Protein AF-B7PQE3-F1 (afdb_monomer_lite)

Radius of gyration: 19.8 Å; chains: 1; bounding box: 46×32×49 Å

Organism: Ixodes scapularis (NCBI:txid6945)

Structure (mmCIF, N/CA/C/O backbone):
data_AF-B7PQE3-F1
#
_entry.id   AF-B7PQE3-F1
#
loop_
_atom_site.group_PDB
_atom_site.id
_atom_site.type_symbol
_atom_site.label_atom_id
_atom_site.label_alt_id
_atom_site.label_comp_id
_atom_site.label_asym_id
_atom_site.label_entity_id
_atom_site.label_seq_id
_atom_site.pdbx_PDB_ins_code
_atom_site.Cartn_x
_atom_site.Cartn_y
_atom_site.Cartn_z
_atom_site.occupancy
_atom_site.B_iso_or_equiv
_atom_site.auth_seq_id
_atom_site.auth_comp_id
_atom_site.auth_asym_id
_atom_site.auth_atom_id
_atom_site.pdbx_PDB_model_num
ATOM 1 N N . THR A 1 1 ? 8.863 -13.710 -15.704 1.00 57.22 1 THR A N 1
ATOM 2 C CA . THR A 1 1 ? 8.660 -13.564 -14.244 1.00 57.22 1 THR A CA 1
ATOM 3 C C . THR A 1 1 ? 9.492 -14.604 -13.511 1.00 57.22 1 THR A C 1
ATOM 5 O O . THR A 1 1 ? 8.965 -15.463 -12.820 1.00 57.22 1 THR A O 1
ATOM 8 N N . THR A 1 2 ? 10.811 -14.556 -13.677 1.00 70.12 2 THR A N 1
ATOM 9 C CA . THR A 1 2 ? 11.736 -15.472 -12.992 1.00 70.12 2 THR A CA 1
ATOM 10 C C . THR A 1 2 ? 12.262 -14.749 -11.757 1.00 70.12 2 THR A C 1
ATOM 12 O O . THR A 1 2 ? 12.557 -13.558 -11.844 1.00 70.12 2 THR A O 1
ATOM 15 N N . LEU A 1 3 ? 12.290 -15.418 -10.603 1.00 69.00 3 LEU A N 1
ATOM 16 C CA . LEU A 1 3 ? 12.874 -14.870 -9.377 1.00 69.00 3 LEU A CA 1
ATOM 17 C C . LEU A 1 3 ? 14.395 -14.858 -9.541 1.00 69.00 3 LEU A C 1
ATOM 19 O O . LEU A 1 3 ? 15.036 -15.897 -9.415 1.00 69.00 3 LEU A O 1
ATOM 23 N N . ASP A 1 4 ? 14.936 -13.696 -9.890 1.00 70.75 4 ASP A N 1
ATOM 24 C CA . ASP A 1 4 ? 16.350 -13.494 -10.187 1.00 70.75 4 ASP A CA 1
ATOM 25 C C . ASP A 1 4 ? 16.871 -12.320 -9.356 1.00 70.75 4 ASP A C 1
ATOM 27 O O . ASP A 1 4 ? 16.556 -11.164 -9.627 1.00 70.75 4 ASP A O 1
ATOM 31 N N . PHE A 1 5 ? 17.643 -12.635 -8.317 1.00 68.19 5 PHE A N 1
ATOM 32 C CA . PHE A 1 5 ? 18.197 -11.657 -7.381 1.00 68.19 5 PHE A CA 1
ATOM 33 C C . PHE A 1 5 ? 19.395 -10.878 -7.943 1.00 68.19 5 PHE A C 1
ATOM 35 O O . PHE A 1 5 ? 19.884 -9.976 -7.273 1.00 68.19 5 PHE A O 1
ATOM 42 N N . THR A 1 6 ? 19.883 -11.211 -9.143 1.00 72.69 6 THR A N 1
ATOM 43 C CA . THR A 1 6 ? 21.009 -10.514 -9.785 1.00 72.69 6 THR A CA 1
ATOM 44 C C . THR A 1 6 ? 20.561 -9.271 -10.561 1.00 72.69 6 THR A C 1
ATOM 46 O O . THR A 1 6 ? 21.394 -8.459 -10.948 1.00 72.69 6 THR A O 1
ATOM 49 N N . LYS A 1 7 ? 19.252 -9.086 -10.781 1.00 67.44 7 LYS A N 1
ATOM 50 C CA . LYS A 1 7 ? 18.697 -7.864 -11.377 1.00 67.44 7 LYS A CA 1
ATOM 51 C C . LYS A 1 7 ? 18.226 -6.904 -10.293 1.00 67.44 7 LYS A C 1
ATOM 53 O O . LYS A 1 7 ? 17.318 -7.259 -9.539 1.00 67.44 7 LYS A O 1
ATOM 58 N N . ASP A 1 8 ? 18.778 -5.692 -10.294 1.00 64.69 8 ASP A N 1
ATOM 59 C CA . ASP A 1 8 ? 18.430 -4.628 -9.343 1.00 64.69 8 ASP A CA 1
ATOM 60 C C . ASP A 1 8 ? 16.929 -4.306 -9.381 1.00 64.69 8 ASP A C 1
ATOM 62 O O . ASP A 1 8 ? 16.256 -4.259 -8.348 1.00 64.69 8 ASP A O 1
ATOM 66 N N . GLU A 1 9 ? 16.368 -4.210 -10.589 1.00 69.38 9 GLU A N 1
ATOM 67 C CA . GLU A 1 9 ? 14.953 -3.927 -10.806 1.00 69.38 9 GLU A CA 1
ATOM 68 C C . GLU A 1 9 ? 14.204 -5.164 -11.302 1.00 69.38 9 GLU A C 1
ATOM 70 O O . GLU A 1 9 ? 14.269 -5.568 -12.466 1.00 69.38 9 GLU A O 1
ATOM 75 N N . ASN A 1 10 ? 13.457 -5.787 -10.395 1.00 79.38 10 ASN A N 1
ATOM 76 C CA . ASN A 1 10 ? 12.519 -6.840 -10.739 1.00 79.38 10 ASN A CA 1
ATOM 77 C C . ASN A 1 10 ? 11.305 -6.816 -9.795 1.00 79.38 10 ASN A C 1
ATOM 79 O O . ASN A 1 10 ? 11.337 -6.238 -8.707 1.00 79.38 10 ASN A O 1
ATOM 83 N N . ILE A 1 11 ? 10.221 -7.476 -10.210 1.00 79.12 11 ILE A N 1
ATOM 84 C CA . ILE A 1 11 ? 8.950 -7.497 -9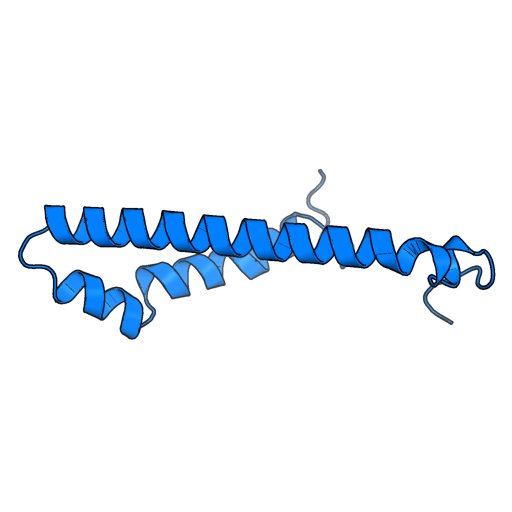.465 1.00 79.12 11 ILE A CA 1
ATOM 85 C C . ILE A 1 11 ? 9.141 -8.020 -8.031 1.00 79.12 11 ILE A C 1
ATOM 87 O O . ILE A 1 11 ? 8.478 -7.550 -7.109 1.00 79.12 11 ILE A O 1
ATOM 91 N N . TRP A 1 12 ? 10.058 -8.962 -7.821 1.00 79.69 12 TRP A N 1
ATOM 92 C CA . TRP A 1 12 ? 10.337 -9.532 -6.509 1.00 79.69 12 TRP A CA 1
ATOM 93 C C . TRP A 1 12 ? 11.100 -8.575 -5.598 1.00 79.69 12 TRP A C 1
ATOM 95 O O . TRP A 1 12 ? 10.766 -8.511 -4.418 1.00 79.69 12 TRP A O 1
ATOM 105 N N . SER A 1 13 ? 12.034 -7.781 -6.131 1.00 79.19 13 SER A N 1
ATOM 106 C CA . SER A 1 13 ? 12.683 -6.690 -5.390 1.00 79.19 13 SER A CA 1
ATOM 107 C C . SER A 1 13 ? 11.638 -5.699 -4.867 1.00 79.19 13 SER A C 1
ATOM 109 O O . SER A 1 13 ? 11.640 -5.354 -3.684 1.00 79.19 13 SER A O 1
ATOM 111 N N . CYS A 1 14 ? 10.666 -5.321 -5.706 1.00 80.56 14 CYS A N 1
ATOM 112 C CA . CYS A 1 14 ? 9.559 -4.456 -5.292 1.00 80.56 14 CYS A CA 1
ATOM 113 C C . CYS A 1 14 ? 8.657 -5.124 -4.246 1.00 80.56 14 CYS A C 1
ATOM 115 O O . CYS A 1 14 ? 8.309 -4.493 -3.251 1.00 80.56 14 CYS A O 1
ATOM 117 N N . LEU A 1 15 ? 8.283 -6.392 -4.442 1.00 84.19 15 LEU A N 1
ATOM 118 C CA . LEU A 1 15 ? 7.414 -7.118 -3.511 1.00 84.19 15 LEU A CA 1
ATOM 119 C C . LEU A 1 15 ? 8.065 -7.276 -2.134 1.00 84.19 15 LEU A C 1
ATOM 121 O O . LEU A 1 15 ? 7.432 -6.973 -1.126 1.00 84.19 15 LEU A O 1
ATOM 125 N N . ILE A 1 16 ? 9.325 -7.709 -2.079 1.00 86.81 16 ILE A N 1
ATOM 126 C CA . ILE A 1 16 ? 10.043 -7.939 -0.818 1.00 86.81 16 ILE A CA 1
ATOM 127 C C . ILE A 1 16 ? 10.261 -6.623 -0.063 1.00 86.81 16 ILE A C 1
ATOM 129 O O . ILE A 1 16 ? 10.160 -6.615 1.159 1.00 86.81 16 ILE A O 1
ATOM 133 N N . GLY A 1 17 ? 10.510 -5.509 -0.757 1.00 84.81 17 GLY A N 1
ATOM 134 C CA . GLY A 1 17 ? 10.644 -4.200 -0.111 1.00 84.81 17 GLY A CA 1
ATOM 135 C C . GLY A 1 17 ? 9.307 -3.598 0.338 1.00 84.81 17 GLY A C 1
ATOM 136 O O . GLY A 1 17 ? 9.177 -3.111 1.462 1.00 84.81 17 GLY A O 1
ATOM 137 N N . ALA A 1 18 ? 8.292 -3.633 -0.527 1.00 87.44 18 ALA A N 1
ATOM 138 C CA . ALA A 1 18 ? 7.034 -2.928 -0.295 1.00 87.44 18 ALA A CA 1
ATOM 139 C C . ALA A 1 18 ? 6.072 -3.682 0.634 1.00 87.44 18 ALA A C 1
ATOM 141 O O . ALA A 1 18 ? 5.375 -3.045 1.427 1.00 87.44 18 ALA A O 1
ATOM 142 N N . LEU A 1 19 ? 6.021 -5.020 0.570 1.00 89.56 19 LEU A N 1
ATOM 143 C CA . LEU A 1 19 ? 5.062 -5.805 1.357 1.00 89.56 19 LEU A CA 1
ATOM 144 C C . LEU A 1 19 ? 5.277 -5.669 2.874 1.00 89.56 19 LEU A C 1
ATOM 146 O O . LEU A 1 19 ? 4.304 -5.352 3.561 1.00 89.56 19 LEU A O 1
ATOM 150 N N . PRO A 1 20 ? 6.495 -5.836 3.435 1.00 93.25 20 PRO A N 1
ATOM 151 C CA . PRO A 1 20 ? 6.707 -5.695 4.876 1.00 93.25 20 PRO A CA 1
ATOM 152 C C . PRO A 1 20 ? 6.389 -4.283 5.365 1.00 93.25 20 PRO A C 1
ATOM 154 O O . PRO A 1 20 ? 5.774 -4.115 6.417 1.00 93.25 20 PRO A O 1
ATOM 157 N N . LEU A 1 21 ? 6.745 -3.265 4.573 1.00 91.44 21 LEU A N 1
ATOM 158 C CA . LEU A 1 21 ? 6.426 -1.877 4.886 1.00 91.44 21 LEU A CA 1
ATOM 159 C C . LEU A 1 21 ? 4.909 -1.657 4.926 1.00 91.44 21 LEU A C 1
ATOM 161 O O . LEU A 1 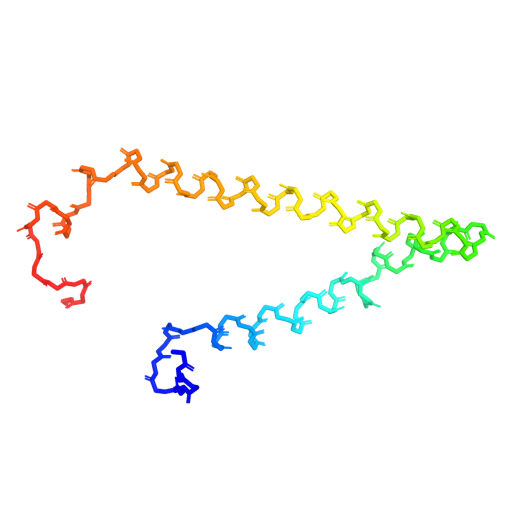21 ? 4.403 -1.020 5.848 1.00 91.44 21 LEU A O 1
ATOM 165 N N . HIS A 1 22 ? 4.175 -2.211 3.960 1.00 91.00 22 HIS A N 1
ATOM 166 C CA . HIS A 1 22 ? 2.720 -2.110 3.916 1.00 91.00 22 HIS A CA 1
ATOM 167 C C . HIS A 1 22 ? 2.054 -2.808 5.113 1.00 91.00 22 HIS A C 1
ATOM 169 O O . HIS A 1 22 ? 1.163 -2.233 5.743 1.00 91.00 22 HIS A O 1
ATOM 175 N N . VAL A 1 23 ? 2.525 -4.005 5.480 1.00 92.06 23 VAL A N 1
ATOM 176 C CA . VAL A 1 23 ? 2.046 -4.743 6.662 1.00 92.06 23 VAL A CA 1
ATOM 177 C C . VAL A 1 23 ? 2.328 -3.964 7.946 1.00 92.06 23 VAL A C 1
ATOM 179 O O . VAL A 1 23 ? 1.431 -3.797 8.768 1.00 92.06 23 VAL A O 1
ATOM 182 N N . TYR A 1 24 ? 3.537 -3.417 8.106 1.00 94.19 24 TYR A N 1
ATOM 183 C CA . TYR A 1 24 ? 3.875 -2.583 9.259 1.00 94.19 24 TYR A CA 1
ATOM 184 C C . TYR A 1 24 ? 2.960 -1.356 9.348 1.00 94.19 24 TYR A C 1
ATOM 186 O O . TYR A 1 24 ? 2.365 -1.097 10.392 1.00 94.19 24 TYR A O 1
ATOM 194 N N . ARG A 1 25 ? 2.788 -0.619 8.243 1.00 90.81 25 ARG A N 1
ATOM 195 C CA . ARG A 1 25 ? 1.963 0.596 8.234 1.00 90.81 25 ARG A CA 1
ATOM 196 C C . ARG A 1 25 ? 0.496 0.336 8.558 1.00 90.81 25 ARG A C 1
ATOM 198 O O . ARG A 1 25 ? -0.141 1.186 9.166 1.00 90.81 25 ARG A O 1
ATOM 205 N N . THR A 1 26 ? -0.050 -0.796 8.130 1.00 88.62 26 THR A N 1
ATOM 206 C CA . THR A 1 26 ? -1.473 -1.110 8.324 1.00 88.62 26 THR A CA 1
ATOM 207 C C . THR A 1 26 ? -1.747 -1.832 9.642 1.00 88.62 26 THR A C 1
ATOM 209 O O . THR A 1 26 ? -2.816 -1.643 10.215 1.00 88.62 26 THR A O 1
ATOM 212 N N . GLY A 1 27 ? -0.797 -2.625 10.148 1.00 88.69 27 GLY A N 1
ATOM 213 C CA . GLY A 1 27 ? -0.990 -3.468 11.332 1.00 88.69 27 GLY A CA 1
ATOM 214 C C . GLY A 1 27 ? -0.246 -3.034 12.596 1.00 88.69 27 GLY A C 1
ATOM 215 O O . GLY A 1 27 ? -0.615 -3.473 13.682 1.00 88.69 27 GLY A O 1
ATOM 216 N N . MET A 1 28 ? 0.798 -2.209 12.484 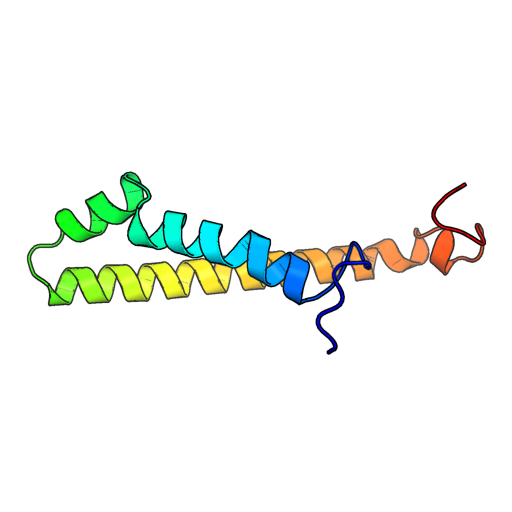1.00 93.38 28 MET A N 1
ATOM 217 C CA . MET A 1 28 ? 1.706 -1.898 13.602 1.00 93.38 28 MET A CA 1
ATOM 218 C C . MET A 1 28 ? 1.972 -0.404 13.800 1.00 93.38 28 MET A C 1
ATOM 220 O O . MET A 1 28 ? 2.408 -0.006 14.879 1.00 93.38 28 MET A O 1
ATOM 224 N N . ASP A 1 29 ? 1.716 0.432 12.793 1.00 95.19 29 ASP A N 1
ATOM 225 C CA . ASP A 1 29 ? 1.819 1.884 12.926 1.00 95.19 29 ASP A CA 1
ATOM 226 C C . ASP A 1 29 ? 0.887 2.365 14.040 1.00 95.19 29 ASP A C 1
ATOM 228 O O . ASP A 1 29 ? -0.331 2.160 14.004 1.00 95.19 29 ASP A O 1
ATOM 232 N N . GLN A 1 30 ? 1.482 3.012 15.042 1.00 94.88 30 GLN A N 1
ATOM 233 C CA . GLN A 1 30 ? 0.788 3.433 16.250 1.00 94.88 30 GLN A CA 1
ATOM 234 C C . GLN A 1 30 ? -0.455 4.272 15.934 1.00 94.88 30 GLN A C 1
ATOM 236 O O . GLN A 1 30 ? -1.505 4.056 16.536 1.00 94.88 30 GLN A O 1
ATOM 241 N N . MET A 1 31 ? -0.364 5.202 14.981 1.00 95.00 31 MET A N 1
ATOM 242 C CA . MET A 1 31 ? -1.474 6.094 14.647 1.00 95.00 31 MET A CA 1
ATOM 243 C C . MET A 1 31 ? -2.618 5.339 13.971 1.00 95.00 31 MET A C 1
ATOM 245 O O . MET A 1 31 ? -3.785 5.678 14.168 1.00 95.00 31 MET A O 1
ATOM 249 N N . VAL A 1 32 ? -2.300 4.318 13.172 1.00 94.56 32 VAL A N 1
ATOM 250 C CA . VAL A 1 32 ? -3.294 3.486 12.485 1.00 94.56 32 VAL A CA 1
ATOM 251 C C . VAL A 1 32 ? -3.986 2.554 13.477 1.00 94.56 32 VAL A C 1
ATOM 253 O O . VAL A 1 32 ? -5.213 2.558 13.566 1.00 94.56 32 VAL A O 1
ATOM 256 N N . VAL A 1 33 ? -3.214 1.837 14.294 1.00 95.31 33 VAL A N 1
ATOM 257 C CA . VAL A 1 33 ? -3.748 0.909 15.302 1.00 95.31 33 VAL A CA 1
ATOM 258 C C . VAL A 1 33 ? -4.617 1.642 16.325 1.00 95.31 33 VAL A C 1
ATOM 260 O O . VAL A 1 33 ? -5.691 1.159 16.683 1.00 95.31 33 VAL A O 1
ATOM 263 N N . GLN A 1 34 ? -4.220 2.844 16.753 1.00 96.75 34 GLN A N 1
ATOM 264 C CA . GLN A 1 34 ? -5.013 3.649 17.686 1.00 96.75 34 GLN A CA 1
ATOM 265 C C . GLN A 1 34 ? -6.396 4.019 17.136 1.00 96.75 34 GLN A C 1
ATOM 267 O O . GLN A 1 34 ? -7.355 4.055 17.903 1.00 96.75 34 GLN A O 1
ATOM 272 N N . ARG A 1 35 ? -6.544 4.234 15.820 1.00 95.38 35 ARG A N 1
ATOM 273 C CA . ARG A 1 35 ? -7.860 4.491 15.201 1.00 95.38 35 ARG A CA 1
ATOM 274 C C . ARG A 1 35 ? -8.774 3.272 15.289 1.00 95.38 35 ARG A C 1
ATOM 276 O O . ARG A 1 35 ? -9.964 3.421 15.556 1.00 95.38 35 ARG A O 1
ATOM 283 N N . TYR A 1 36 ? -8.223 2.073 15.114 1.00 95.31 36 TYR A N 1
ATOM 284 C CA . TYR A 1 36 ? -8.982 0.833 15.282 1.00 95.31 36 TYR A CA 1
ATOM 285 C C . TYR A 1 36 ? -9.387 0.631 16.744 1.00 95.31 36 TYR A C 1
ATOM 287 O O . TYR A 1 36 ? -10.547 0.353 17.022 1.00 95.31 36 TYR A O 1
ATOM 295 N N . MET A 1 37 ? -8.465 0.865 17.682 1.00 95.44 37 MET A N 1
ATOM 296 C CA . MET A 1 37 ? -8.715 0.739 19.125 1.00 95.44 37 MET A CA 1
ATOM 297 C C . MET A 1 37 ? -9.705 1.778 19.669 1.00 95.44 37 MET A C 1
ATOM 299 O O . MET A 1 37 ? -10.387 1.517 20.654 1.00 95.44 37 MET A O 1
ATOM 303 N N . ALA A 1 38 ? -9.799 2.950 19.036 1.00 96.81 38 ALA A N 1
ATOM 304 C CA . ALA A 1 38 ? -10.776 3.982 19.383 1.00 96.81 38 ALA A CA 1
ATOM 305 C C . ALA A 1 38 ? -12.203 3.664 18.891 1.00 96.81 38 ALA A C 1
ATOM 307 O O . ALA A 1 38 ? -13.148 4.370 19.251 1.00 96.81 38 ALA A O 1
ATOM 308 N N . SER A 1 39 ? -12.374 2.629 18.062 1.00 96.44 39 SER A N 1
ATOM 309 C CA . SER A 1 39 ? -13.686 2.208 17.565 1.00 96.44 39 SER A CA 1
ATOM 310 C C . SER A 1 39 ? -14.496 1.527 18.674 1.00 96.44 39 SER A C 1
ATOM 312 O O . SER A 1 39 ? -13.956 0.782 19.488 1.00 96.44 39 SER A O 1
ATOM 314 N N . ARG A 1 40 ? -15.813 1.771 18.713 1.00 96.00 40 ARG A N 1
ATOM 315 C CA . ARG A 1 40 ? -16.699 1.262 19.779 1.00 96.00 40 ARG A CA 1
ATOM 316 C C . ARG A 1 40 ? -16.966 -0.236 19.677 1.00 96.00 40 ARG A C 1
ATOM 318 O O . ARG A 1 40 ? -17.177 -0.886 20.698 1.00 96.00 40 ARG A O 1
ATOM 325 N N . THR A 1 41 ? -16.982 -0.770 18.461 1.00 97.94 41 THR A N 1
ATOM 326 C CA . THR A 1 41 ? -17.230 -2.185 18.189 1.00 97.94 41 THR A CA 1
ATOM 327 C C . THR A 1 41 ? -16.203 -2.743 17.207 1.00 97.94 41 THR A C 1
ATOM 329 O O . THR A 1 41 ? -15.537 -2.007 16.475 1.00 97.94 41 THR A O 1
ATOM 332 N N . LEU A 1 42 ? -16.088 -4.074 17.160 1.00 96.75 42 LEU A N 1
ATOM 333 C CA . LEU A 1 42 ? -15.242 -4.752 16.176 1.00 96.75 42 LEU A CA 1
ATOM 334 C C . LEU A 1 42 ? -15.722 -4.506 14.735 1.00 96.75 42 LEU A C 1
ATOM 336 O O . LEU A 1 42 ? -14.910 -4.482 13.813 1.00 96.75 42 LEU A O 1
ATOM 340 N N . GLU A 1 43 ? -17.029 -4.337 14.535 1.00 97.75 43 GLU A N 1
ATOM 341 C CA . GLU A 1 43 ? -17.598 -4.024 13.224 1.00 97.75 43 GLU A CA 1
ATOM 342 C C . GLU A 1 43 ? -17.158 -2.635 12.751 1.00 97.75 43 GLU A C 1
ATOM 344 O O . GLU A 1 43 ? -16.638 -2.514 11.641 1.00 97.75 43 GLU A O 1
ATOM 349 N N . ASP A 1 44 ? -17.231 -1.627 13.626 1.00 97.75 44 ASP A N 1
ATOM 350 C CA . ASP A 1 44 ? -16.757 -0.267 13.336 1.00 97.75 44 ASP A CA 1
ATOM 351 C C . ASP A 1 44 ? -15.255 -0.241 13.023 1.00 97.75 44 ASP A C 1
ATOM 353 O O . ASP A 1 44 ? -14.812 0.458 12.108 1.00 97.75 44 ASP A O 1
ATOM 357 N N . ALA A 1 45 ? -14.460 -1.034 13.749 1.00 96.81 45 ALA A N 1
ATOM 358 C CA . ALA A 1 45 ? -13.024 -1.147 13.512 1.00 96.81 45 ALA A CA 1
ATOM 359 C C . ALA A 1 45 ? -12.723 -1.750 12.129 1.00 96.81 45 ALA A C 1
ATOM 361 O O . ALA A 1 45 ? -11.882 -1.227 11.394 1.00 96.81 45 ALA A O 1
ATOM 362 N N . LYS A 1 46 ? -13.439 -2.815 11.737 1.00 96.69 46 LYS A N 1
ATOM 363 C CA . LYS A 1 46 ? -13.319 -3.427 10.401 1.00 96.69 46 LYS A CA 1
ATOM 364 C C . LYS A 1 46 ? -13.731 -2.457 9.299 1.00 96.69 46 LYS A C 1
ATOM 366 O O . LYS A 1 46 ? -13.040 -2.364 8.287 1.00 96.69 46 LYS A O 1
ATOM 371 N N . TRP A 1 47 ? -14.816 -1.713 9.505 1.00 97.25 47 TRP A N 1
ATOM 372 C CA . TRP A 1 47 ? -15.266 -0.682 8.572 1.00 97.25 47 TRP A CA 1
ATOM 373 C C . TRP A 1 47 ? -14.229 0.434 8.421 1.00 97.25 47 TRP A C 1
ATOM 375 O O . TRP A 1 47 ? -13.875 0.809 7.303 1.00 97.25 47 TRP A O 1
ATOM 385 N N . THR A 1 48 ? -13.673 0.908 9.537 1.00 95.81 48 THR A N 1
ATOM 386 C CA . THR A 1 48 ? -12.604 1.916 9.564 1.00 95.81 48 THR A CA 1
ATOM 387 C C . THR A 1 48 ? -11.363 1.435 8.812 1.00 95.81 48 THR A C 1
ATOM 389 O O . THR A 1 48 ? -10.793 2.182 8.015 1.00 95.81 48 THR A O 1
ATOM 392 N N . ALA A 1 49 ? -10.961 0.178 9.015 1.00 95.12 49 ALA A N 1
ATOM 393 C CA . ALA A 1 49 ? -9.858 -0.434 8.281 1.00 95.12 49 ALA A CA 1
ATOM 394 C C . ALA A 1 49 ? -10.158 -0.546 6.777 1.00 95.12 49 ALA A C 1
ATOM 396 O O . ALA A 1 49 ? -9.316 -0.174 5.960 1.00 95.12 49 ALA A O 1
ATOM 397 N N . GLY A 1 50 ? -11.365 -0.984 6.407 1.00 95.19 50 GLY A N 1
ATOM 398 C CA . GLY A 1 50 ? -11.799 -1.113 5.015 1.00 95.19 50 GLY A CA 1
ATOM 399 C C . GLY A 1 50 ? -11.815 0.222 4.266 1.00 95.19 50 GLY A C 1
ATOM 400 O O . GLY A 1 50 ? -11.209 0.331 3.200 1.00 95.19 50 GLY A O 1
ATOM 401 N N . ILE A 1 51 ? -12.433 1.261 4.843 1.00 96.25 51 ILE A N 1
ATOM 402 C CA . ILE A 1 51 ? -12.426 2.619 4.267 1.00 96.25 51 ILE A CA 1
ATOM 403 C C . ILE A 1 51 ? -10.997 3.145 4.168 1.00 96.25 51 ILE A C 1
ATOM 405 O O . ILE A 1 51 ? -10.610 3.672 3.126 1.00 96.25 51 ILE A O 1
ATOM 409 N N . GLY A 1 52 ? -10.205 2.993 5.233 1.00 93.81 52 GLY A N 1
ATOM 410 C CA . GLY A 1 52 ? -8.815 3.438 5.250 1.00 93.81 52 GLY A CA 1
ATOM 411 C C . GLY A 1 52 ? -7.997 2.810 4.121 1.00 93.81 52 GLY A C 1
ATOM 412 O O . GLY A 1 52 ? -7.292 3.520 3.406 1.00 93.81 52 GLY A O 1
ATOM 413 N N . MET A 1 53 ? -8.147 1.501 3.910 1.00 92.94 53 MET A N 1
ATOM 414 C CA . MET A 1 53 ? -7.467 0.777 2.836 1.00 92.94 53 MET A CA 1
ATOM 415 C C . MET A 1 53 ? -7.947 1.209 1.444 1.00 92.94 53 MET A C 1
ATOM 417 O O . MET A 1 53 ? -7.130 1.385 0.537 1.00 92.94 53 MET A O 1
ATOM 421 N N . ALA A 1 54 ? -9.253 1.429 1.264 1.00 95.75 54 ALA A N 1
ATOM 422 C CA . ALA A 1 54 ? -9.810 1.908 0.001 1.00 95.75 54 ALA A CA 1
ATOM 423 C C . ALA A 1 54 ? -9.287 3.309 -0.359 1.00 95.75 54 ALA A C 1
ATOM 425 O O . ALA A 1 54 ? -8.812 3.524 -1.474 1.00 95.75 54 ALA A O 1
ATOM 426 N N . LEU A 1 55 ? -9.299 4.244 0.598 1.00 95.94 55 LEU A N 1
ATOM 427 C CA . LEU A 1 55 ? -8.772 5.599 0.408 1.00 95.94 55 LEU A CA 1
ATOM 428 C C . LEU A 1 55 ? -7.272 5.590 0.101 1.00 95.94 55 LEU A C 1
ATOM 430 O O . LEU A 1 55 ? -6.825 6.295 -0.802 1.00 95.94 55 LEU A O 1
ATOM 434 N N . LEU A 1 56 ? -6.500 4.765 0.812 1.00 92.50 56 LEU A N 1
ATOM 435 C CA . LEU A 1 56 ? -5.068 4.619 0.566 1.00 92.50 56 LEU A CA 1
ATOM 436 C C . LEU A 1 56 ? -4.787 4.056 -0.835 1.00 92.50 56 LEU A C 1
ATOM 438 O O . LEU A 1 56 ? -3.893 4.535 -1.527 1.00 92.50 56 LEU A O 1
ATOM 442 N N . SER A 1 57 ? -5.576 3.076 -1.277 1.00 92.31 57 SER A N 1
ATOM 443 C CA . SER A 1 57 ? -5.451 2.494 -2.617 1.00 92.31 57 SER A CA 1
ATOM 444 C C . SER A 1 57 ? -5.749 3.528 -3.706 1.00 92.31 57 SER A C 1
ATOM 446 O O . SER A 1 57 ? -4.983 3.654 -4.658 1.00 92.31 57 SER A O 1
ATOM 448 N N . LEU A 1 58 ? -6.813 4.322 -3.542 1.00 97.44 58 LEU A N 1
ATOM 449 C CA . LEU A 1 58 ? -7.143 5.421 -4.457 1.00 97.44 58 LEU A CA 1
ATOM 450 C C . LEU A 1 58 ? -6.034 6.478 -4.513 1.00 97.44 58 LEU A C 1
ATOM 452 O O . LEU A 1 58 ? -5.709 6.970 -5.592 1.00 97.44 58 LEU A O 1
ATOM 456 N N . PHE A 1 59 ? -5.424 6.796 -3.371 1.00 96.19 59 PHE A N 1
ATOM 457 C CA . PHE A 1 59 ? -4.288 7.710 -3.305 1.00 96.19 59 PHE A CA 1
ATOM 458 C C . PHE A 1 59 ? -3.062 7.168 -4.057 1.00 96.19 59 PHE A C 1
ATOM 460 O O . PHE A 1 59 ? -2.448 7.893 -4.832 1.00 96.19 59 PHE A O 1
ATOM 467 N N . TYR A 1 60 ? -2.718 5.888 -3.907 1.00 94.00 60 TYR A N 1
ATOM 468 C CA . TYR A 1 60 ? -1.617 5.310 -4.686 1.00 94.00 60 TYR A CA 1
ATOM 469 C C . TYR A 1 60 ? -1.918 5.257 -6.186 1.00 94.00 60 TYR A C 1
ATOM 471 O O . TYR A 1 60 ? -1.031 5.541 -6.988 1.00 94.00 60 TYR A O 1
ATOM 479 N N . LEU A 1 61 ? -3.158 4.953 -6.580 1.00 96.25 61 LEU A N 1
ATOM 480 C CA . LEU A 1 61 ? -3.563 4.990 -7.987 1.00 96.25 61 LEU A CA 1
ATOM 481 C C . LEU A 1 61 ? -3.424 6.394 -8.584 1.00 96.25 61 LEU A C 1
ATOM 483 O O . LEU A 1 61 ? -2.965 6.523 -9.718 1.00 96.25 61 LEU A O 1
ATO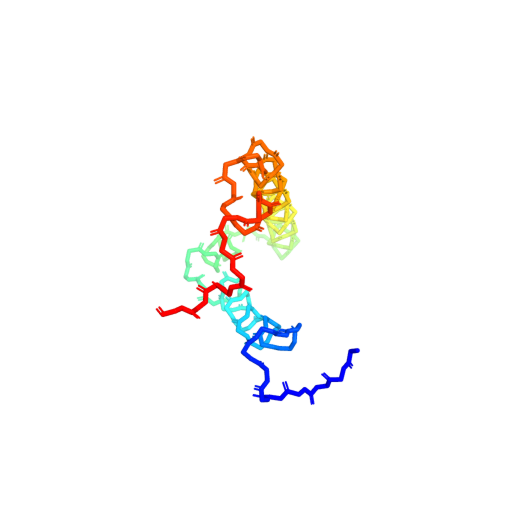M 487 N N . SER A 1 62 ? -3.765 7.444 -7.829 1.00 97.75 62 SER A N 1
ATOM 488 C CA . SER A 1 62 ? -3.578 8.818 -8.301 1.00 97.75 62 SER A CA 1
ATOM 489 C C . SER A 1 62 ? -2.098 9.184 -8.419 1.00 97.75 62 SER A C 1
ATOM 491 O O . SER A 1 62 ? -1.714 9.784 -9.419 1.00 97.75 62 SER A O 1
ATOM 493 N N . LEU A 1 63 ? -1.249 8.762 -7.476 1.00 96.69 63 LEU A N 1
ATOM 494 C CA . LEU A 1 63 ? 0.201 8.963 -7.562 1.00 96.69 63 LEU A CA 1
ATOM 495 C C . LEU A 1 63 ? 0.817 8.252 -8.773 1.00 96.69 63 LEU A C 1
ATOM 497 O O . LEU A 1 63 ? 1.602 8.860 -9.497 1.00 96.69 63 LEU A O 1
ATOM 501 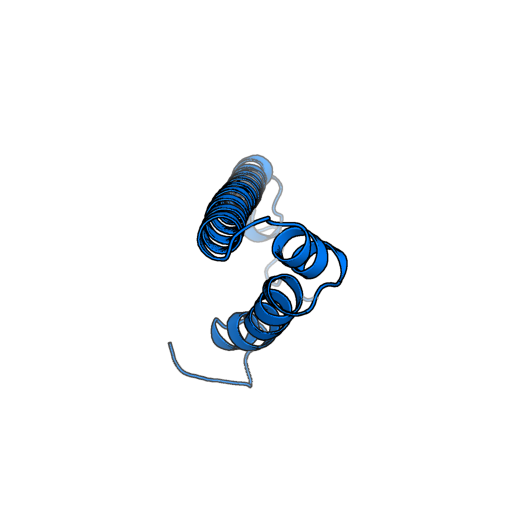N N . ILE A 1 64 ? 0.439 6.996 -9.026 1.00 95.50 64 ILE A N 1
ATOM 502 C CA . ILE A 1 64 ? 0.892 6.244 -10.205 1.00 95.50 64 ILE A CA 1
ATOM 503 C C . ILE A 1 64 ? 0.408 6.937 -11.484 1.00 95.50 64 ILE A C 1
ATOM 505 O O . ILE A 1 64 ? 1.191 7.133 -12.410 1.00 95.50 64 ILE A O 1
ATOM 509 N N . GLY A 1 65 ? -0.857 7.369 -11.518 1.00 97.44 65 GLY A N 1
ATOM 510 C CA . GLY A 1 65 ? -1.420 8.145 -12.623 1.00 97.44 65 GLY A CA 1
ATOM 511 C C . GLY A 1 65 ? -0.639 9.431 -12.897 1.00 97.44 65 GLY A C 1
ATOM 512 O O . GLY A 1 65 ? -0.268 9.691 -14.039 1.00 97.44 65 GLY A O 1
ATOM 513 N N . MET A 1 66 ? -0.321 10.196 -11.853 1.00 97.94 66 MET A N 1
ATOM 514 C CA . MET A 1 66 ? 0.503 11.402 -11.957 1.00 97.94 66 MET A CA 1
ATOM 515 C C . MET A 1 66 ? 1.920 11.094 -12.445 1.00 97.94 66 MET A C 1
ATOM 517 O O . MET A 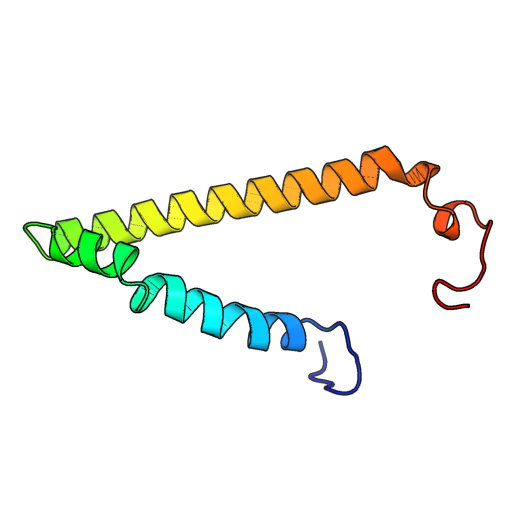1 66 ? 2.426 11.808 -13.304 1.00 97.94 66 MET A O 1
ATOM 521 N N . GLY A 1 67 ? 2.545 10.022 -11.953 1.00 95.81 67 GLY A N 1
ATOM 522 C CA . GLY A 1 67 ? 3.855 9.577 -12.428 1.00 95.81 67 GLY A CA 1
ATOM 523 C C . GLY A 1 67 ? 3.846 9.255 -13.923 1.00 95.81 67 GLY A C 1
ATOM 524 O O . GLY A 1 67 ? 4.683 9.758 -14.667 1.00 95.81 67 GLY A O 1
ATOM 525 N N . MET A 1 68 ? 2.850 8.496 -14.389 1.00 95.06 68 MET A N 1
ATOM 526 C CA . MET A 1 68 ? 2.686 8.192 -15.815 1.00 95.06 68 MET A CA 1
ATOM 527 C C . MET A 1 68 ? 2.438 9.450 -16.654 1.00 95.06 68 MET A C 1
ATOM 529 O O . MET A 1 68 ? 3.007 9.585 -17.735 1.00 95.06 68 MET A O 1
ATOM 533 N N . LEU A 1 69 ? 1.623 10.385 -16.157 1.00 96.88 69 LEU A N 1
ATOM 534 C CA . LEU A 1 69 ? 1.377 11.664 -16.828 1.00 96.88 69 LEU A CA 1
ATOM 535 C C . LEU A 1 69 ? 2.657 12.490 -16.963 1.00 96.88 69 LEU A C 1
ATOM 537 O O . LEU A 1 69 ? 2.898 13.048 -18.029 1.00 96.88 69 LEU A O 1
ATOM 541 N N . LEU A 1 70 ? 3.483 12.547 -15.916 1.00 95.19 70 LEU A N 1
ATOM 542 C CA . LEU A 1 70 ? 4.769 13.242 -15.957 1.00 95.19 70 LEU A CA 1
ATOM 543 C C . LEU A 1 70 ? 5.720 12.601 -16.970 1.00 95.19 70 LEU A C 1
ATOM 545 O O . LEU A 1 70 ? 6.295 13.319 -17.784 1.00 95.19 70 LEU A O 1
ATOM 549 N N . ILE A 1 71 ? 5.836 11.268 -16.971 1.00 90.94 71 ILE A N 1
ATOM 550 C CA . ILE A 1 71 ? 6.648 10.531 -17.954 1.00 90.94 71 ILE A CA 1
ATOM 551 C C . ILE A 1 71 ? 6.183 10.852 -19.377 1.00 90.94 71 ILE A C 1
ATOM 553 O O . ILE A 1 71 ? 6.994 11.159 -20.245 1.00 90.94 71 ILE A O 1
ATOM 557 N N . TYR A 1 72 ? 4.871 10.829 -19.617 1.00 91.50 72 TYR A N 1
ATOM 558 C CA . TYR A 1 72 ? 4.314 11.149 -20.927 1.00 91.50 72 TYR A CA 1
ATOM 559 C C . TYR A 1 72 ? 4.579 12.605 -21.334 1.00 91.50 72 TYR A C 1
ATOM 561 O O . TYR A 1 72 ? 4.965 12.866 -22.471 1.00 91.50 72 TYR A O 1
ATOM 569 N N . TRP A 1 73 ? 4.392 13.550 -20.411 1.00 93.75 73 TRP A N 1
ATOM 570 C CA . TRP A 1 73 ? 4.578 14.977 -20.666 1.00 93.75 73 TRP A CA 1
ATOM 571 C C . TRP A 1 73 ? 6.029 15.324 -21.012 1.00 93.75 73 TRP A C 1
ATOM 573 O O . TRP A 1 73 ? 6.278 16.107 -21.924 1.00 93.75 73 TRP A O 1
ATOM 583 N N . PHE A 1 74 ? 6.988 14.718 -20.312 1.00 90.94 74 PHE A N 1
ATOM 584 C CA . PHE A 1 74 ? 8.418 14.969 -20.498 1.00 90.94 74 PHE A CA 1
ATOM 585 C C . PHE A 1 74 ? 9.105 13.984 -21.451 1.00 90.94 74 PHE A C 1
ATOM 587 O O . PHE A 1 74 ? 10.329 14.002 -21.552 1.00 90.94 74 PHE A O 1
ATOM 594 N N . ARG A 1 75 ? 8.350 13.166 -22.197 1.00 87.88 75 ARG A N 1
ATOM 595 C CA . ARG A 1 75 ? 8.912 12.154 -23.111 1.00 87.88 75 ARG A CA 1
ATOM 596 C C . ARG A 1 75 ? 9.885 12.734 -24.145 1.00 87.88 75 ARG A C 1
ATOM 598 O O . ARG A 1 75 ? 10.840 12.073 -24.523 1.00 87.88 75 ARG A O 1
ATOM 605 N N . ASP A 1 76 ? 9.634 13.963 -24.599 1.00 86.00 76 ASP A N 1
ATOM 606 C CA . ASP A 1 76 ? 10.447 14.635 -25.620 1.00 86.00 76 ASP A CA 1
ATOM 607 C C . ASP A 1 76 ? 11.676 15.340 -25.009 1.00 86.00 76 ASP A C 1
ATOM 609 O O . ASP A 1 76 ? 12.576 15.765 -25.728 1.00 86.00 76 ASP A O 1
ATOM 613 N N . CYS A 1 77 ? 11.731 15.456 -23.677 1.00 85.19 77 CYS A N 1
ATOM 614 C CA . CYS A 1 77 ? 12.877 15.982 -22.934 1.00 85.19 77 CYS A CA 1
ATOM 615 C C . CYS A 1 77 ? 13.847 14.880 -22.482 1.00 85.19 77 CYS A C 1
ATOM 617 O O . CYS A 1 77 ? 14.875 15.196 -21.887 1.00 85.19 77 CYS A O 1
ATOM 619 N N . ASP A 1 78 ? 13.524 13.610 -22.730 1.00 83.81 78 ASP A N 1
ATOM 620 C CA . ASP A 1 78 ? 14.369 12.482 -22.361 1.00 83.81 78 ASP A CA 1
ATOM 621 C C . ASP A 1 78 ? 15.538 12.338 -23.373 1.00 83.81 78 ASP A C 1
ATOM 623 O O . ASP A 1 78 ? 15.320 12.065 -24.563 1.00 83.81 78 ASP A O 1
ATOM 627 N N . PRO A 1 79 ? 16.801 12.545 -22.941 1.00 79.00 79 PRO A N 1
ATOM 628 C CA . PRO A 1 79 ? 17.973 12.463 -23.812 1.00 79.00 79 PRO A CA 1
ATOM 629 C C . PRO A 1 79 ? 18.206 11.045 -24.352 1.00 79.00 79 PRO A C 1
ATOM 631 O O . PRO A 1 79 ? 18.778 10.894 -25.431 1.00 79.00 79 PRO A O 1
ATOM 634 N N . PHE A 1 80 ? 17.732 10.017 -23.641 1.00 78.25 80 PHE A N 1
ATOM 635 C CA . PHE A 1 80 ? 17.798 8.628 -24.078 1.00 78.25 80 PHE A CA 1
ATOM 636 C C . PHE A 1 80 ? 16.774 8.362 -25.187 1.00 78.25 80 PHE A C 1
ATOM 638 O O . PHE A 1 80 ? 17.135 7.862 -26.250 1.00 78.25 80 PHE A O 1
ATOM 645 N N . LEU A 1 81 ? 15.513 8.784 -25.008 1.00 78.31 81 LEU A N 1
ATOM 646 C CA . LEU A 1 81 ? 14.491 8.653 -26.062 1.00 78.31 81 LEU A CA 1
ATOM 647 C C . LEU A 1 81 ? 14.788 9.504 -27.304 1.00 78.31 81 LEU A C 1
ATOM 649 O O . LEU A 1 81 ? 14.438 9.104 -28.412 1.00 78.31 81 LEU A O 1
ATOM 653 N N . SER A 1 82 ? 15.418 10.669 -27.140 1.00 81.44 82 SER A N 1
ATOM 654 C CA . SER A 1 82 ? 15.811 11.531 -28.265 1.00 81.44 82 SER A CA 1
ATOM 655 C C . SER A 1 82 ? 17.072 11.052 -29.002 1.00 81.44 82 SER A C 1
ATOM 657 O O . SER A 1 82 ? 17.439 11.650 -30.013 1.00 81.44 82 SER A O 1
ATOM 659 N N . GLY A 1 83 ? 17.727 9.981 -28.533 1.00 79.62 83 GLY A N 1
ATOM 660 C CA . GLY A 1 83 ? 18.932 9.414 -29.149 1.00 79.62 83 GLY A CA 1
ATOM 661 C C . GLY A 1 83 ? 20.201 10.239 -28.918 1.00 79.62 83 GLY A C 1
ATOM 662 O O . GLY A 1 83 ? 21.185 10.066 -29.632 1.00 79.62 83 GLY A O 1
ATOM 663 N N . SER A 1 84 ? 20.180 11.145 -27.939 1.00 80.50 84 SER A N 1
ATOM 664 C CA . SER A 1 84 ? 21.325 11.993 -27.588 1.00 80.50 84 SER A CA 1
ATOM 665 C C . SER A 1 84 ? 22.386 11.244 -26.768 1.00 80.50 84 SER A C 1
ATOM 667 O O . SER A 1 84 ? 23.525 11.701 -26.697 1.00 80.50 84 SER A O 1
ATOM 669 N N . ILE A 1 85 ? 22.027 10.108 -26.158 1.00 82.06 85 ILE A N 1
ATOM 670 C CA . ILE A 1 85 ? 22.914 9.215 -25.395 1.00 82.06 85 ILE A CA 1
ATOM 671 C C . ILE A 1 85 ? 22.607 7.742 -25.724 1.00 82.06 85 ILE A C 1
ATOM 673 O O . ILE A 1 85 ? 21.444 7.379 -25.887 1.00 82.06 85 ILE A O 1
ATOM 677 N N . GLU A 1 86 ? 23.636 6.888 -25.812 1.00 73.81 86 GLU A N 1
ATOM 678 C CA . GLU A 1 86 ? 23.481 5.439 -26.073 1.00 73.81 86 GLU A CA 1
ATOM 679 C C . GLU A 1 86 ? 23.325 4.599 -24.792 1.00 73.81 86 GLU A C 1
ATOM 681 O O . GLU A 1 86 ? 22.745 3.513 -24.835 1.00 73.81 86 GLU A O 1
ATOM 686 N N . GLN A 1 87 ? 23.808 5.084 -23.642 1.00 77.25 87 GLN A N 1
ATOM 687 C CA . GLN A 1 87 ? 23.706 4.402 -22.347 1.00 77.25 87 GLN A CA 1
ATOM 688 C C . GLN A 1 87 ? 23.290 5.379 -21.239 1.00 77.25 87 GLN A C 1
ATOM 690 O O . GLN A 1 87 ? 23.699 6.536 -21.235 1.00 77.25 87 GLN A O 1
ATOM 695 N N . LEU A 1 88 ? 22.461 4.895 -20.305 1.00 71.44 88 LEU A N 1
ATOM 696 C CA . LEU A 1 88 ? 22.001 5.635 -19.116 1.00 71.44 88 LEU A CA 1
ATOM 697 C C . LEU A 1 88 ? 23.099 5.807 -18.049 1.00 71.44 88 LEU A C 1
ATOM 699 O O . LEU A 1 88 ? 23.003 6.702 -17.216 1.00 71.44 88 LEU A O 1
ATOM 703 N N . ASP A 1 89 ? 24.115 4.946 -18.086 1.00 63.03 89 ASP A N 1
ATOM 704 C CA . ASP A 1 89 ? 25.293 4.938 -17.218 1.00 63.03 89 ASP A CA 1
ATOM 705 C C . ASP A 1 89 ? 26.526 5.192 -18.101 1.00 63.03 89 ASP A C 1
ATOM 707 O O . ASP A 1 89 ? 26.857 4.361 -18.954 1.00 63.03 89 ASP A O 1
ATOM 711 N N . GLN A 1 90 ? 27.134 6.370 -17.948 1.00 47.88 90 GLN A N 1
ATOM 712 C CA . GLN A 1 90 ? 28.451 6.742 -18.474 1.00 47.88 90 GLN A CA 1
ATOM 713 C C . GLN A 1 90 ? 29.322 7.257 -17.333 1.00 47.88 90 GLN A C 1
ATOM 715 O O . GLN A 1 90 ? 28.795 8.035 -16.501 1.00 47.88 90 GLN A O 1
#

Sequence (90 aa):
TTLDFTKDENIWSCLIGALPLHVYRTGMDQMVVQRYMASRTLEDAKWTAGIGMALLSLFYLSLIGMGMLLIYWFRDCDPFLSGSIEQLDQ

Foldseek 3Di:
DDPDPVDPDDPVVCCVVVVVVVCCVCPPPPVNVVVLVPDPDNVRSVVSSVVVVVVVVVVVVVVVVVVVVVCVVCVVVDCVNVVVDPDPPD

Secondary structure (DSSP, 8-state):
----TT-SS-HHHHHHHHHHHHHHHHHT-HHHHHHHHTSSSHHHHHHHHHHHHHHHHHHHHHHHHHHHHHHHHTGGG-TTTTTS-S-S--

InterPro domains:
  IPR038377 Sodium/glucose symporter superfamily [G3DSA:1.20.1730.10] (2-90)
  IPR051163 Sodium:Solute Symporter (SSF) [PTHR42985] (3-90)

pLDDT: mean 87.69, std 10.77, range [47.88, 97.94]